Protein AF-A0A0A1VF23-F1 (afdb_monomer_lite)

Foldseek 3Di:
DDPVVLVVLQVVLLVLLLCQLPPPPRADPDLLNLQSLCLQLVLCCVPRVSSSVSSNVRSVVVCVVVVVSHDDNVVSCVVSSHVDSVVSNVSNVVSVVVVD

Sequence (100 aa):
MSASTARDIEQAMLERCLQIATTPGDMPRDQAEANVCRLAGMIVDGRYPEAGKRLSDAAATYFADHPEQQVPSAEVVRRGWIINAPRLRDRLERLLGECC

Radius of gyration: 12.44 Å; chains: 1; bounding box: 28×34×29 Å

Secondary structure (DSSP, 8-state):
--HHHHHHHHHHHHHHHHHHHHSTT----SHHHHHHHHHHHHHHTTT-HHHHHHHHHHHHHHHHH-GGG---HHHHHHTTSSS-HHHHHHHHHHHHHH--

pLDDT: mean 90.56, std 8.74, range [50.94, 96.81]

Structure (mmCIF, N/CA/C/O backbone):
data_AF-A0A0A1VF23-F1
#
_entry.id   AF-A0A0A1VF23-F1
#
loop_
_atom_site.group_PDB
_atom_site.id
_atom_site.type_symbol
_atom_site.label_atom_id
_atom_site.label_alt_id
_atom_site.label_comp_id
_atom_site.label_asym_id
_atom_site.label_entity_id
_atom_site.label_seq_id
_atom_site.pdbx_PDB_ins_code
_atom_site.Cartn_x
_atom_site.Cartn_y
_atom_site.Cartn_z
_atom_site.occupancy
_atom_site.B_iso_or_equiv
_atom_site.auth_seq_id
_atom_site.auth_comp_id
_atom_site.auth_asym_id
_atom_site.auth_atom_id
_atom_site.pdbx_PDB_model_num
ATOM 1 N N . MET A 1 1 ? 0.928 -24.050 -7.695 1.00 50.94 1 MET A N 1
ATOM 2 C CA . MET A 1 1 ? 1.092 -23.184 -6.508 1.00 50.94 1 MET A CA 1
ATOM 3 C C . MET A 1 1 ? -0.257 -23.121 -5.816 1.00 50.94 1 MET A C 1
ATOM 5 O O . MET A 1 1 ? -1.227 -22.724 -6.449 1.00 50.94 1 MET A O 1
ATOM 9 N N . SER A 1 2 ? -0.356 -23.656 -4.603 1.00 51.25 2 SER A N 1
ATOM 10 C CA . SER A 1 2 ? -1.632 -23.839 -3.904 1.00 51.25 2 SER A CA 1
ATOM 11 C C . SER A 1 2 ? -2.189 -22.501 -3.413 1.00 51.25 2 SER A C 1
ATOM 13 O O . SER A 1 2 ? -1.433 -21.582 -3.111 1.00 51.25 2 SER A O 1
ATOM 15 N N . ALA A 1 3 ? -3.512 -22.396 -3.283 1.00 60.69 3 ALA A N 1
ATOM 16 C CA . ALA A 1 3 ? -4.180 -21.183 -2.806 1.00 60.69 3 ALA A CA 1
ATOM 17 C C . ALA A 1 3 ? -3.739 -20.725 -1.396 1.00 60.69 3 ALA A C 1
ATOM 19 O O . ALA A 1 3 ? -4.028 -19.587 -1.036 1.00 60.69 3 ALA A O 1
ATOM 20 N N . SER A 1 4 ? -3.060 -21.572 -0.603 1.00 70.69 4 SER A N 1
ATOM 21 C CA . SER A 1 4 ? -2.490 -21.151 0.687 1.00 70.69 4 SER A CA 1
ATOM 22 C C . SER A 1 4 ? -1.312 -20.200 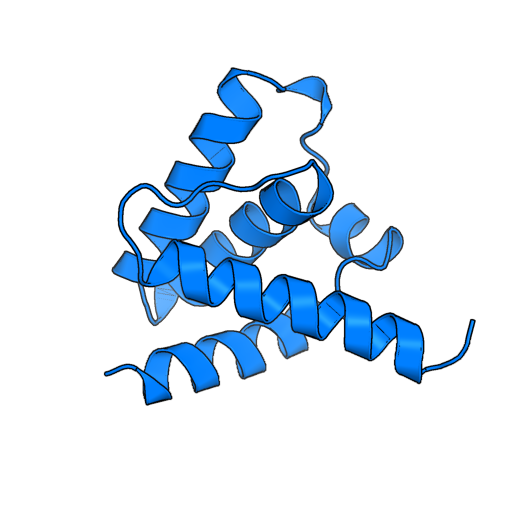0.482 1.00 70.69 4 SER A C 1
ATOM 24 O O . SER A 1 4 ? -1.363 -19.093 0.989 1.00 70.69 4 SER A O 1
ATOM 26 N N . THR A 1 5 ? -0.354 -20.527 -0.391 1.00 82.25 5 THR A N 1
ATOM 27 C CA . THR A 1 5 ? 0.859 -19.718 -0.596 1.00 82.25 5 THR A CA 1
ATOM 28 C C . THR A 1 5 ? 0.547 -18.287 -1.034 1.00 82.25 5 THR A C 1
ATOM 30 O O . THR A 1 5 ? 1.155 -17.346 -0.542 1.00 82.25 5 THR A O 1
ATOM 33 N N . ALA A 1 6 ? -0.430 -18.095 -1.926 1.00 82.69 6 ALA A N 1
ATOM 34 C CA . ALA A 1 6 ? -0.831 -16.753 -2.357 1.00 82.69 6 ALA A CA 1
ATOM 35 C C . ALA A 1 6 ? -1.499 -15.947 -1.228 1.00 82.69 6 ALA A C 1
ATOM 37 O O . ALA A 1 6 ? -1.319 -14.735 -1.142 1.00 82.69 6 ALA A O 1
ATOM 38 N N . ARG A 1 7 ? -2.261 -16.617 -0.353 1.00 86.19 7 ARG A N 1
ATOM 39 C CA . ARG A 1 7 ? -2.858 -15.987 0.832 1.00 86.19 7 ARG A CA 1
ATOM 40 C C . ARG A 1 7 ? -1.801 -15.666 1.883 1.00 86.19 7 ARG A C 1
ATOM 42 O O . ARG A 1 7 ? -1.913 -14.620 2.503 1.00 86.19 7 ARG A O 1
ATOM 49 N N . ASP A 1 8 ? -0.796 -16.521 2.046 1.00 89.00 8 ASP A N 1
ATOM 50 C CA . ASP A 1 8 ? 0.307 -16.322 2.989 1.00 89.00 8 ASP A CA 1
ATOM 51 C C . ASP A 1 8 ? 1.179 -15.127 2.564 1.00 89.00 8 ASP A C 1
ATOM 53 O O . ASP A 1 8 ? 1.498 -14.270 3.383 1.00 89.00 8 ASP A O 1
ATOM 57 N N . ILE A 1 9 ? 1.485 -15.011 1.263 1.00 89.75 9 ILE A N 1
ATOM 58 C CA . ILE A 1 9 ? 2.197 -13.851 0.696 1.00 89.75 9 ILE A CA 1
ATOM 59 C C . ILE A 1 9 ? 1.383 -12.568 0.892 1.00 89.75 9 ILE A C 1
ATOM 61 O O . ILE A 1 9 ? 1.905 -11.578 1.398 1.00 89.75 9 ILE A O 1
ATOM 65 N N . GLU A 1 10 ? 0.096 -12.581 0.531 1.00 91.62 10 GLU A N 1
ATOM 66 C CA . GLU A 1 10 ? -0.782 -11.419 0.713 1.00 91.62 10 GLU A CA 1
ATOM 67 C C . GLU A 1 10 ? -0.891 -11.017 2.192 1.00 91.62 10 GLU A C 1
ATOM 69 O O . GLU A 1 10 ? -0.886 -9.830 2.510 1.00 91.62 10 GLU A O 1
ATOM 74 N N . GLN A 1 11 ? -0.978 -11.993 3.098 1.00 91.62 11 GLN A N 1
ATOM 75 C CA . GLN A 1 11 ? -1.045 -11.758 4.537 1.00 91.62 11 GLN A CA 1
ATOM 76 C C . GLN A 1 11 ? 0.232 -11.080 5.048 1.00 91.62 11 GLN A C 1
ATOM 78 O O . GLN A 1 11 ? 0.135 -10.075 5.747 1.00 91.62 11 GLN A O 1
ATOM 83 N N . ALA A 1 12 ? 1.410 -11.556 4.636 1.00 93.19 12 ALA A N 1
ATOM 84 C CA . ALA A 1 12 ? 2.680 -10.925 4.992 1.00 93.19 12 ALA A CA 1
ATOM 85 C C . ALA A 1 12 ? 2.770 -9.478 4.471 1.00 93.19 12 ALA A C 1
ATOM 87 O O . ALA A 1 12 ? 3.229 -8.582 5.181 1.00 93.19 12 ALA A O 1
ATOM 88 N N . MET A 1 13 ? 2.279 -9.226 3.253 1.00 94.25 13 MET A N 1
ATOM 89 C CA . MET A 1 13 ? 2.235 -7.877 2.680 1.00 94.25 13 MET A CA 1
ATOM 90 C C . MET A 1 13 ? 1.278 -6.953 3.442 1.00 94.25 13 MET A C 1
ATOM 92 O O . MET A 1 13 ? 1.602 -5.788 3.677 1.00 94.25 13 MET A O 1
ATOM 96 N N . LEU A 1 14 ? 0.117 -7.466 3.861 1.00 94.50 14 LEU A N 1
ATOM 97 C CA . LEU A 1 14 ? -0.848 -6.735 4.685 1.00 94.50 14 LEU A CA 1
ATOM 98 C C . LEU A 1 14 ? -0.264 -6.364 6.050 1.00 94.50 14 LEU A C 1
ATOM 100 O O . LEU A 1 14 ? -0.378 -5.212 6.463 1.00 94.50 14 LEU A O 1
ATOM 104 N N . GLU A 1 15 ? 0.379 -7.315 6.726 1.00 94.06 15 GLU A N 1
ATOM 105 C CA . GLU A 1 15 ? 1.024 -7.093 8.024 1.00 94.06 15 GLU A CA 1
ATOM 106 C C . GLU A 1 15 ? 2.134 -6.050 7.920 1.00 94.06 15 GLU A C 1
ATOM 108 O O . GLU A 1 15 ? 2.212 -5.148 8.756 1.00 94.06 15 GLU A O 1
ATOM 113 N N . ARG A 1 16 ? 2.942 -6.102 6.852 1.00 95.06 16 ARG A N 1
ATOM 114 C CA . ARG A 1 16 ? 3.976 -5.090 6.625 1.00 95.06 16 ARG A CA 1
ATOM 115 C C . ARG A 1 16 ? 3.385 -3.707 6.357 1.00 95.06 16 ARG A C 1
ATOM 117 O O . ARG A 1 16 ? 3.866 -2.732 6.930 1.00 95.06 16 ARG A O 1
ATOM 12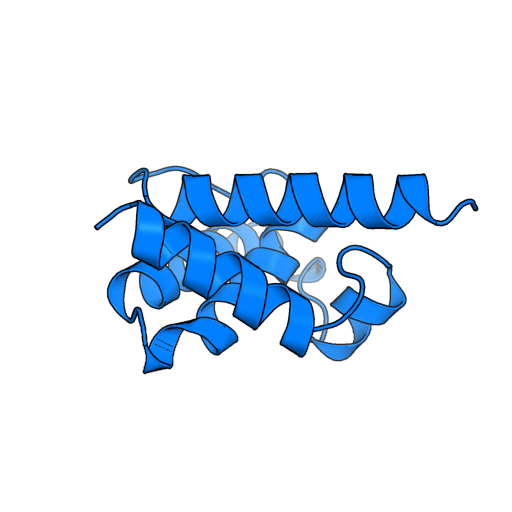4 N N . CYS A 1 17 ? 2.342 -3.611 5.530 1.00 95.06 17 CYS A N 1
ATOM 125 C CA . CYS A 1 17 ? 1.660 -2.338 5.288 1.00 95.06 17 CYS A CA 1
ATOM 126 C C . CYS A 1 17 ? 1.088 -1.763 6.588 1.00 95.06 17 CYS A C 1
ATOM 128 O O . CYS A 1 17 ? 1.256 -0.577 6.856 1.00 95.06 17 CYS A O 1
ATOM 130 N N . LEU A 1 18 ? 0.450 -2.595 7.415 1.00 94.81 18 LEU A N 1
ATOM 131 C CA . LEU A 1 18 ? -0.067 -2.157 8.707 1.00 94.81 18 LEU A CA 1
ATOM 132 C C . LEU A 1 18 ? 1.063 -1.630 9.596 1.00 94.81 18 LEU A C 1
ATOM 134 O O . LEU A 1 18 ? 0.964 -0.516 10.097 1.00 94.81 18 LEU A O 1
ATOM 138 N N . GLN A 1 19 ? 2.158 -2.383 9.714 1.00 95.00 19 GLN A N 1
ATOM 139 C CA . GLN A 1 19 ? 3.310 -1.987 10.517 1.00 95.00 19 GLN A CA 1
ATOM 140 C C . GLN A 1 19 ? 3.885 -0.629 10.080 1.00 95.00 19 GLN A C 1
ATOM 142 O O . GLN A 1 19 ? 4.093 0.238 10.923 1.00 95.00 19 GLN A O 1
ATOM 147 N N . ILE A 1 20 ? 4.094 -0.409 8.779 1.00 95.38 20 ILE A N 1
ATOM 148 C CA . ILE A 1 20 ? 4.595 0.874 8.248 1.00 95.38 20 ILE A CA 1
ATOM 149 C C . ILE A 1 20 ? 3.579 2.006 8.475 1.00 95.38 20 ILE A C 1
ATOM 151 O O . ILE A 1 20 ? 3.951 3.142 8.767 1.00 95.38 20 ILE A O 1
ATOM 155 N N . ALA A 1 21 ? 2.282 1.713 8.366 1.00 93.56 21 ALA A N 1
ATOM 156 C CA . ALA A 1 21 ? 1.231 2.700 8.586 1.00 93.56 21 ALA A CA 1
ATOM 157 C C . ALA A 1 21 ? 1.103 3.134 10.058 1.00 93.56 21 ALA A C 1
ATOM 159 O O . ALA A 1 21 ? 0.690 4.269 10.317 1.00 93.56 21 ALA A O 1
ATOM 160 N N . THR A 1 22 ? 1.443 2.262 11.013 1.00 91.56 22 THR A N 1
ATOM 161 C CA . THR A 1 22 ? 1.290 2.521 12.456 1.00 91.56 22 THR A CA 1
ATOM 162 C C . THR A 1 22 ? 2.591 2.882 13.168 1.00 91.56 22 THR A C 1
ATOM 164 O O . THR A 1 22 ? 2.541 3.531 14.211 1.00 91.56 22 THR A O 1
ATOM 167 N N . THR A 1 23 ? 3.749 2.494 12.630 1.00 91.38 23 THR A N 1
ATOM 168 C CA . THR A 1 23 ? 5.057 2.681 13.271 1.00 91.38 23 THR A CA 1
ATOM 169 C C . THR A 1 23 ? 5.892 3.714 12.510 1.00 91.38 23 THR A C 1
ATOM 171 O O . THR A 1 23 ? 6.328 3.457 11.387 1.00 91.38 23 THR A O 1
ATOM 174 N N . PRO A 1 24 ? 6.165 4.893 13.097 1.00 86.25 24 PRO A N 1
ATOM 175 C CA . PRO A 1 24 ? 7.022 5.893 12.467 1.00 86.25 24 PRO A CA 1
ATOM 176 C C . PRO A 1 24 ? 8.438 5.364 12.196 1.00 86.25 24 PRO A C 1
ATOM 178 O O . PRO A 1 24 ? 9.073 4.798 13.083 1.00 86.25 24 PRO A O 1
ATOM 181 N N . GLY A 1 25 ? 8.948 5.602 10.986 1.00 86.38 25 GLY A N 1
ATOM 182 C CA . GLY A 1 25 ? 10.309 5.225 10.583 1.00 86.38 25 GLY A CA 1
ATOM 183 C C . GLY A 1 25 ? 10.459 3.788 10.076 1.00 86.38 25 GLY A C 1
ATOM 184 O O . GLY A 1 25 ? 11.543 3.427 9.622 1.00 86.38 25 GLY A O 1
ATOM 185 N N . ASP A 1 26 ? 9.396 2.981 10.110 1.00 93.75 26 ASP A N 1
ATOM 186 C CA . ASP A 1 26 ? 9.396 1.673 9.461 1.00 93.75 26 ASP A CA 1
ATOM 187 C C . ASP A 1 26 ? 9.372 1.821 7.929 1.00 93.75 26 ASP A C 1
ATOM 189 O O . ASP A 1 26 ? 8.671 2.667 7.375 1.00 93.75 26 ASP A O 1
ATOM 193 N N . MET A 1 27 ? 10.148 0.977 7.244 1.00 93.75 27 MET A N 1
ATOM 194 C CA . MET A 1 27 ? 10.422 1.091 5.806 1.00 93.75 27 MET A CA 1
ATOM 195 C C . MET A 1 27 ? 10.197 -0.231 5.061 1.00 93.75 27 MET A C 1
ATOM 197 O O . MET A 1 27 ? 10.405 -1.298 5.647 1.00 93.75 27 MET A O 1
ATOM 201 N N . PRO A 1 28 ? 9.806 -0.213 3.774 1.00 94.88 28 PRO A N 1
ATOM 202 C CA . PRO A 1 28 ? 9.813 -1.413 2.947 1.00 94.88 28 PRO A CA 1
ATOM 203 C C . PRO A 1 28 ? 11.205 -2.049 2.890 1.00 94.88 28 PRO A C 1
ATOM 205 O O . PRO A 1 28 ? 12.211 -1.346 2.794 1.00 94.88 28 PRO A O 1
ATOM 208 N N . ARG A 1 29 ? 11.265 -3.379 2.950 1.00 94.31 29 ARG A N 1
ATOM 209 C CA . ARG A 1 29 ? 12.520 -4.148 2.953 1.00 94.31 29 ARG A CA 1
ATOM 210 C C . ARG A 1 29 ? 12.978 -4.532 1.552 1.00 94.31 29 ARG A C 1
ATOM 212 O O . ARG A 1 29 ? 14.167 -4.739 1.328 1.00 94.31 29 ARG A O 1
ATOM 219 N N . ASP A 1 30 ? 12.037 -4.646 0.624 1.00 95.06 30 ASP A N 1
ATOM 220 C CA . ASP A 1 30 ? 12.286 -5.089 -0.739 1.00 95.06 30 ASP A CA 1
ATOM 221 C C . ASP A 1 30 ? 11.350 -4.415 -1.754 1.00 95.06 30 ASP A C 1
ATOM 223 O O . ASP A 1 30 ? 10.420 -3.672 -1.415 1.00 95.06 30 ASP A O 1
ATOM 227 N N . GLN A 1 31 ? 11.597 -4.719 -3.030 1.00 95.56 31 GLN A N 1
ATOM 228 C CA . GLN A 1 31 ? 10.790 -4.270 -4.156 1.00 95.56 31 GLN A CA 1
ATOM 229 C C . GLN A 1 31 ? 9.295 -4.575 -3.983 1.00 95.56 31 GLN A C 1
ATOM 231 O O . GLN A 1 31 ? 8.453 -3.758 -4.373 1.00 95.56 31 GLN A O 1
ATOM 236 N N . ALA A 1 32 ? 8.949 -5.764 -3.489 1.00 94.88 32 ALA A N 1
ATOM 237 C CA . ALA A 1 32 ? 7.566 -6.207 -3.407 1.00 94.88 32 ALA A CA 1
ATOM 238 C C . ALA A 1 32 ? 6.817 -5.375 -2.366 1.00 94.88 32 ALA A C 1
ATOM 240 O O . ALA A 1 32 ? 5.793 -4.769 -2.687 1.00 94.88 32 ALA A O 1
ATOM 241 N N . GLU A 1 33 ? 7.380 -5.252 -1.165 1.00 95.94 33 GLU A N 1
ATOM 242 C CA . GLU A 1 33 ? 6.829 -4.432 -0.091 1.00 95.94 33 GLU A CA 1
ATOM 243 C C . GLU A 1 33 ? 6.686 -2.972 -0.518 1.00 95.94 33 GLU A C 1
ATOM 245 O O . GLU A 1 33 ? 5.631 -2.381 -0.301 1.00 95.94 33 GLU A O 1
ATOM 250 N N . ALA A 1 34 ? 7.692 -2.392 -1.179 1.00 96.81 34 ALA A N 1
ATOM 251 C CA . ALA A 1 34 ? 7.660 -0.986 -1.579 1.00 96.81 34 ALA A CA 1
ATOM 252 C C . ALA A 1 34 ? 6.540 -0.704 -2.589 1.00 96.81 34 ALA A C 1
ATOM 254 O O . ALA A 1 34 ? 5.799 0.276 -2.472 1.00 96.81 34 ALA A O 1
ATOM 255 N N . ASN A 1 35 ? 6.362 -1.595 -3.567 1.00 96.69 35 ASN A N 1
ATOM 256 C CA . ASN A 1 35 ? 5.303 -1.448 -4.560 1.00 96.69 35 ASN A CA 1
ATOM 257 C C . ASN A 1 35 ? 3.910 -1.699 -3.973 1.00 96.69 35 ASN A C 1
ATOM 259 O O . ASN A 1 35 ? 2.964 -1.002 -4.351 1.00 96.69 35 ASN A O 1
ATOM 263 N N . VAL A 1 36 ? 3.775 -2.654 -3.047 1.00 95.94 36 VAL A N 1
ATOM 264 C CA . VAL A 1 36 ? 2.509 -2.870 -2.338 1.00 95.94 36 VAL A CA 1
ATOM 265 C C . VAL A 1 36 ? 2.196 -1.689 -1.423 1.00 95.94 36 VAL A C 1
ATOM 267 O O . VA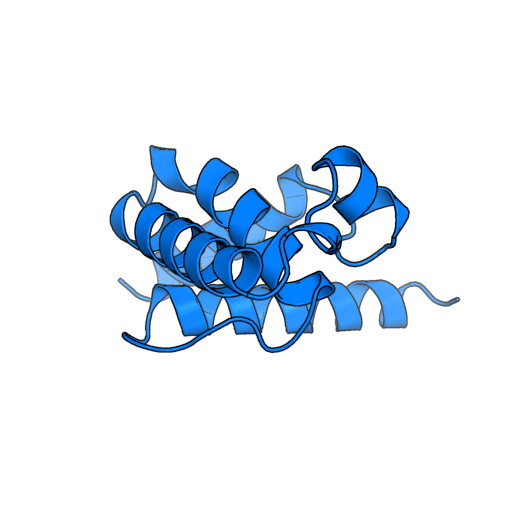L A 1 36 ? 1.064 -1.224 -1.459 1.00 95.94 36 VAL A O 1
ATOM 270 N N . CYS A 1 37 ? 3.170 -1.127 -0.702 1.00 96.19 37 CYS A N 1
ATOM 271 C CA . CYS A 1 37 ? 2.983 0.069 0.128 1.00 96.19 37 CYS A CA 1
ATOM 272 C C . CYS A 1 37 ? 2.528 1.267 -0.709 1.00 96.19 37 CYS A C 1
ATOM 274 O O . CYS A 1 37 ? 1.545 1.917 -0.364 1.00 96.19 37 CYS A O 1
ATOM 276 N N . ARG A 1 38 ? 3.168 1.512 -1.861 1.00 95.81 38 ARG A N 1
ATOM 277 C CA . ARG A 1 38 ? 2.762 2.574 -2.797 1.00 95.81 38 ARG A CA 1
ATOM 278 C C . ARG A 1 38 ? 1.310 2.410 -3.251 1.00 95.81 38 ARG A C 1
ATOM 280 O O . ARG A 1 38 ? 0.558 3.380 -3.293 1.00 95.81 38 ARG A O 1
ATOM 287 N N . LEU A 1 39 ? 0.915 1.186 -3.608 1.00 95.38 39 LEU A N 1
ATOM 288 C CA . LEU A 1 39 ? -0.451 0.883 -4.037 1.00 95.38 39 LEU A CA 1
ATOM 289 C C . LEU A 1 39 ? -1.451 1.003 -2.879 1.00 95.38 39 LEU A C 1
ATOM 291 O O . LEU A 1 39 ? -2.503 1.615 -3.041 1.00 95.38 39 LEU A O 1
ATOM 295 N N . ALA A 1 40 ? -1.120 0.437 -1.721 1.00 95.25 40 ALA A N 1
ATOM 296 C CA . ALA A 1 40 ? -1.924 0.487 -0.509 1.00 95.25 40 ALA A CA 1
ATOM 297 C C . ALA A 1 40 ? -2.169 1.934 -0.072 1.00 95.25 40 ALA A C 1
ATOM 299 O O . ALA A 1 40 ? -3.314 2.291 0.190 1.00 95.25 40 ALA A O 1
ATOM 300 N N . GLY A 1 41 ? -1.130 2.774 -0.103 1.00 94.81 41 GLY A N 1
ATOM 301 C CA . GLY A 1 41 ? -1.210 4.200 0.190 1.00 94.81 41 GLY A CA 1
ATOM 302 C C . GLY A 1 41 ? -2.272 4.898 -0.654 1.00 94.81 41 GLY A C 1
ATOM 303 O O . GLY A 1 41 ? -3.219 5.446 -0.104 1.00 94.81 41 GLY A O 1
ATOM 304 N N . MET A 1 42 ? -2.199 4.758 -1.983 1.00 93.12 42 MET A N 1
ATOM 305 C CA . MET A 1 42 ? -3.197 5.312 -2.916 1.00 93.12 42 MET A CA 1
ATOM 306 C C . MET A 1 42 ? -4.620 4.792 -2.666 1.00 93.12 42 MET A C 1
ATOM 308 O O . MET A 1 42 ? -5.602 5.478 -2.941 1.00 93.12 42 MET A O 1
ATOM 312 N N . ILE A 1 43 ? -4.743 3.548 -2.206 1.00 92.81 43 ILE A N 1
ATOM 313 C CA . ILE A 1 43 ? -6.024 2.870 -2.023 1.00 92.81 43 ILE A CA 1
ATOM 314 C C . ILE A 1 43 ? -6.744 3.336 -0.757 1.00 92.81 43 ILE A C 1
ATOM 316 O O . ILE A 1 43 ? -7.974 3.443 -0.807 1.00 92.81 43 ILE A O 1
ATOM 320 N N . VAL A 1 44 ? -6.008 3.560 0.339 1.00 92.25 44 VAL A N 1
ATOM 321 C CA . VAL A 1 44 ? -6.567 3.891 1.663 1.00 92.25 44 VAL A CA 1
ATOM 322 C C . VAL A 1 44 ? -6.543 5.382 1.983 1.00 92.25 44 VAL A C 1
ATOM 324 O O . VAL A 1 44 ? -7.227 5.786 2.917 1.00 92.25 44 VAL A O 1
ATOM 327 N N . ASP A 1 45 ? -5.828 6.199 1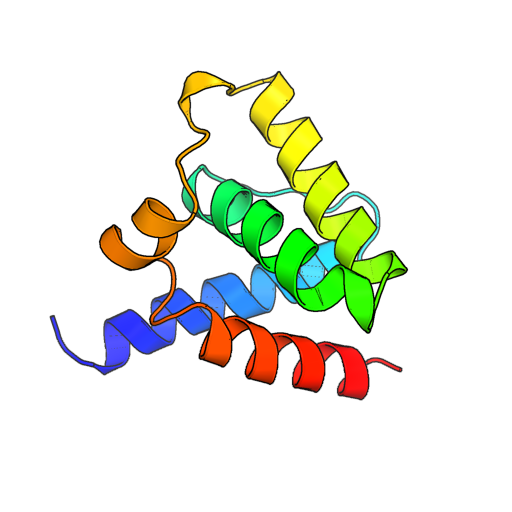.202 1.00 89.94 45 ASP A N 1
ATOM 328 C CA . ASP A 1 45 ? -5.696 7.652 1.403 1.00 89.94 45 ASP A CA 1
ATOM 329 C C . ASP A 1 45 ? -7.044 8.364 1.611 1.00 89.94 45 ASP A C 1
ATOM 331 O O . ASP A 1 45 ? -7.177 9.225 2.475 1.00 89.94 45 ASP A O 1
ATOM 335 N N . GLY A 1 46 ? -8.092 7.939 0.896 1.00 90.06 46 GLY A N 1
ATOM 336 C CA . GLY A 1 46 ? -9.421 8.542 1.020 1.00 90.06 46 GLY A CA 1
ATOM 337 C C . GLY A 1 46 ? -10.093 8.352 2.387 1.00 90.06 46 GLY A C 1
ATOM 338 O O . GLY A 1 46 ? -10.853 9.219 2.809 1.00 90.06 46 GLY A O 1
ATOM 339 N N . ARG A 1 47 ? -9.842 7.233 3.081 1.00 90.88 47 ARG A N 1
ATOM 340 C CA . ARG A 1 47 ? -10.486 6.904 4.370 1.00 90.88 47 ARG A CA 1
ATOM 341 C C . ARG A 1 47 ? -9.537 7.031 5.561 1.00 90.88 47 ARG A C 1
ATOM 343 O O . ARG A 1 47 ? -9.973 7.373 6.655 1.00 90.88 47 ARG A O 1
ATOM 350 N N . TYR A 1 48 ? -8.254 6.779 5.335 1.00 93.06 48 TYR A N 1
ATOM 351 C CA . TYR A 1 48 ? -7.186 6.815 6.327 1.00 93.06 48 TYR A CA 1
ATOM 352 C C . TYR A 1 48 ? -6.008 7.638 5.775 1.00 93.06 48 TYR A C 1
ATOM 354 O O . TYR A 1 48 ? -4.959 7.069 5.466 1.00 93.06 48 TYR A O 1
ATOM 362 N N . PRO A 1 49 ? -6.153 8.970 5.638 1.00 92.12 49 PRO A N 1
ATOM 363 C CA . PRO A 1 49 ? -5.167 9.817 4.958 1.00 92.12 49 PRO A CA 1
ATOM 364 C C . PRO A 1 49 ? -3.789 9.795 5.628 1.00 92.12 49 PRO A C 1
ATOM 366 O O . PRO A 1 49 ? -2.766 9.790 4.951 1.00 92.12 49 PRO A O 1
ATOM 369 N N . GLU A 1 50 ? -3.720 9.708 6.961 1.00 92.62 50 GLU A N 1
ATOM 370 C CA . GLU A 1 50 ? -2.425 9.602 7.643 1.00 92.62 50 GLU A CA 1
ATOM 371 C C . GLU A 1 50 ? -1.701 8.285 7.337 1.00 92.62 50 GLU A C 1
ATOM 373 O O . GLU A 1 50 ? -0.501 8.283 7.062 1.00 92.62 50 GLU A O 1
ATOM 378 N N . ALA A 1 51 ? -2.426 7.163 7.368 1.00 93.31 51 ALA A N 1
ATOM 379 C CA . ALA A 1 51 ? -1.878 5.853 7.028 1.00 93.31 51 ALA A CA 1
ATOM 380 C C . ALA A 1 51 ? -1.468 5.802 5.549 1.00 93.31 51 ALA A C 1
ATOM 382 O O . ALA A 1 51 ? -0.378 5.333 5.220 1.00 93.31 51 ALA A O 1
ATOM 383 N N . GLY A 1 52 ? -2.315 6.345 4.667 1.00 94.75 52 GLY A N 1
ATOM 384 C CA . GLY A 1 52 ? -2.054 6.448 3.234 1.00 94.75 52 GLY A CA 1
ATOM 385 C C . GLY A 1 52 ? -0.792 7.252 2.930 1.00 94.75 52 GLY A C 1
ATOM 386 O O . GLY A 1 52 ? 0.065 6.803 2.159 1.00 94.75 52 GLY A O 1
ATOM 387 N N . LYS A 1 53 ? -0.623 8.393 3.607 1.00 94.81 53 LYS A N 1
ATOM 388 C CA . LYS A 1 53 ? 0.580 9.219 3.522 1.00 94.81 53 LYS A CA 1
ATOM 389 C C . LYS A 1 53 ? 1.822 8.486 4.024 1.00 94.81 53 LYS A C 1
ATOM 391 O O . LYS A 1 53 ? 2.812 8.463 3.305 1.00 94.81 53 LYS A O 1
ATOM 396 N N . ARG A 1 54 ? 1.775 7.839 5.196 1.00 95.19 54 ARG A N 1
ATOM 397 C CA . ARG A 1 54 ? 2.925 7.084 5.738 1.00 95.19 54 ARG A CA 1
ATOM 398 C C . ARG A 1 54 ? 3.387 5.981 4.784 1.00 95.19 54 ARG A C 1
ATOM 400 O O . ARG A 1 54 ? 4.576 5.881 4.503 1.00 95.19 54 ARG A O 1
ATOM 407 N N . LEU A 1 55 ? 2.451 5.212 4.228 1.00 95.81 55 LEU A N 1
ATOM 408 C CA . LEU A 1 55 ? 2.746 4.174 3.235 1.00 95.81 55 LEU A CA 1
ATOM 409 C C . LEU A 1 55 ? 3.371 4.740 1.956 1.00 95.81 55 LEU A C 1
ATOM 411 O O . LEU A 1 55 ? 4.326 4.172 1.424 1.00 95.81 55 LEU A O 1
ATOM 415 N N . SER A 1 56 ? 2.831 5.855 1.464 1.00 95.12 56 SER A N 1
ATOM 416 C CA . SER A 1 56 ? 3.312 6.502 0.241 1.00 95.12 56 SER A CA 1
ATOM 417 C C . SER A 1 56 ? 4.696 7.119 0.431 1.00 95.12 56 SER A C 1
ATOM 419 O O . SER A 1 56 ? 5.559 6.927 -0.422 1.00 95.12 56 SER A O 1
ATOM 421 N N . ASP A 1 57 ? 4.921 7.803 1.554 1.00 95.50 57 ASP A N 1
ATOM 422 C CA . ASP A 1 57 ? 6.199 8.429 1.895 1.00 95.50 57 ASP A CA 1
ATOM 423 C C . ASP A 1 57 ? 7.284 7.351 2.094 1.00 95.50 57 ASP A C 1
ATOM 425 O O . ASP A 1 57 ? 8.364 7.457 1.518 1.00 95.50 57 ASP A O 1
ATOM 429 N N . ALA A 1 58 ? 6.976 6.256 2.799 1.00 95.94 58 ALA A N 1
ATOM 430 C CA . ALA A 1 58 ? 7.911 5.145 2.989 1.00 95.94 58 ALA A CA 1
ATOM 431 C C . ALA A 1 58 ? 8.270 4.445 1.663 1.00 95.94 58 ALA A C 1
ATOM 433 O O . ALA A 1 58 ? 9.431 4.122 1.410 1.00 95.94 58 ALA A O 1
ATOM 434 N N . ALA A 1 59 ? 7.295 4.249 0.770 1.00 95.94 59 ALA A N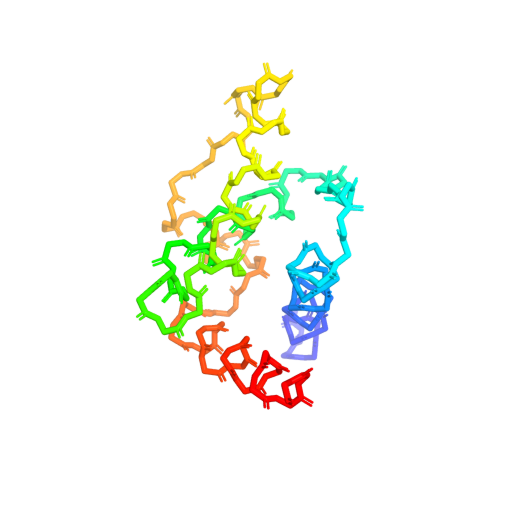 1
ATOM 435 C CA . ALA A 1 59 ? 7.570 3.733 -0.568 1.00 95.94 59 ALA A CA 1
ATOM 436 C C . ALA A 1 59 ? 8.419 4.710 -1.398 1.00 95.94 59 ALA A C 1
ATOM 438 O O . ALA A 1 59 ? 9.355 4.288 -2.073 1.00 95.94 59 ALA A O 1
ATOM 439 N N . ALA A 1 60 ? 8.121 6.011 -1.340 1.00 95.25 60 ALA A N 1
ATOM 440 C CA . ALA A 1 60 ? 8.872 7.035 -2.059 1.00 95.25 60 ALA A CA 1
ATOM 441 C C . ALA A 1 60 ? 10.334 7.104 -1.597 1.00 95.25 60 ALA A C 1
ATOM 443 O O . ALA A 1 60 ? 11.228 7.180 -2.436 1.00 95.25 60 ALA A O 1
ATOM 444 N N . THR A 1 61 ? 10.587 7.011 -0.290 1.00 96.00 61 THR A N 1
ATOM 445 C CA . THR A 1 61 ? 11.949 6.947 0.249 1.00 96.00 61 THR A CA 1
ATOM 446 C C . THR A 1 61 ? 12.683 5.695 -0.238 1.00 96.00 61 THR A C 1
ATOM 448 O O . THR A 1 61 ? 13.820 5.815 -0.674 1.00 96.00 61 THR A O 1
ATOM 451 N N . TYR A 1 62 ? 12.039 4.522 -0.271 1.00 96.19 62 TYR A N 1
ATOM 452 C CA . TYR A 1 62 ? 12.661 3.309 -0.825 1.00 96.19 62 TYR A CA 1
ATOM 453 C C . TYR A 1 62 ? 13.027 3.466 -2.312 1.00 96.19 62 TYR A C 1
ATOM 455 O O . TYR A 1 62 ? 14.121 3.104 -2.741 1.00 96.19 62 TYR A O 1
ATOM 463 N N . PHE A 1 63 ? 12.125 4.036 -3.117 1.00 96.25 63 PHE A N 1
ATOM 464 C CA . PHE A 1 63 ? 12.364 4.233 -4.550 1.00 96.25 63 PHE A CA 1
ATOM 465 C C . PHE A 1 63 ? 13.328 5.378 -4.871 1.00 96.25 63 PHE A C 1
ATOM 467 O O . PHE A 1 63 ? 13.810 5.441 -5.999 1.00 96.25 63 PHE A O 1
ATOM 474 N N . ALA A 1 64 ? 13.646 6.258 -3.918 1.00 95.94 64 ALA A N 1
ATOM 475 C CA . ALA A 1 64 ? 14.715 7.236 -4.100 1.00 95.94 64 ALA A CA 1
ATOM 476 C C . ALA A 1 64 ? 16.080 6.543 -4.265 1.00 95.94 64 ALA A C 1
ATOM 478 O O . ALA A 1 64 ? 16.875 6.961 -5.105 1.00 95.94 64 ALA A O 1
ATOM 479 N N . ASP A 1 65 ? 16.301 5.452 -3.525 1.00 95.38 65 ASP A N 1
ATOM 480 C CA . ASP A 1 65 ? 17.516 4.634 -3.604 1.00 95.38 65 ASP A CA 1
ATOM 481 C C . ASP A 1 65 ? 17.423 3.537 -4.684 1.00 95.38 65 ASP A C 1
ATOM 483 O O . ASP A 1 65 ? 18.444 3.094 -5.214 1.00 95.38 65 ASP A O 1
ATOM 487 N N . HIS A 1 66 ? 16.203 3.112 -5.037 1.00 93.75 66 HIS A N 1
ATOM 488 C CA . HIS A 1 66 ? 15.934 2.007 -5.969 1.00 93.75 66 HIS A CA 1
ATOM 489 C C . HIS A 1 66 ? 14.880 2.343 -7.046 1.00 93.75 66 HIS A C 1
ATOM 491 O O . HIS A 1 66 ? 13.847 1.664 -7.139 1.00 93.75 66 HIS A O 1
ATOM 497 N N . PRO A 1 67 ? 15.083 3.380 -7.878 1.00 92.12 67 PRO A N 1
ATOM 498 C CA . PRO A 1 67 ? 14.056 3.864 -8.805 1.00 92.12 67 PRO A CA 1
ATOM 499 C C . PRO A 1 67 ? 13.638 2.824 -9.858 1.00 92.12 67 PRO A C 1
ATOM 501 O O . PRO A 1 67 ? 12.474 2.768 -10.256 1.00 92.12 67 PRO A O 1
ATOM 504 N N . GLU A 1 68 ? 14.552 1.952 -10.286 1.00 94.69 68 GLU A N 1
ATOM 505 C CA . GLU A 1 68 ? 14.308 0.887 -11.267 1.00 94.69 68 GLU A CA 1
ATOM 506 C C . GLU A 1 68 ? 13.388 -0.228 -10.751 1.00 94.69 68 GLU A C 1
ATOM 508 O O . GLU A 1 68 ? 12.855 -1.021 -11.532 1.00 94.69 68 GLU A O 1
ATOM 513 N N . GLN A 1 69 ? 13.191 -0.303 -9.434 1.00 94.25 69 GLN A N 1
ATOM 514 C CA . GLN A 1 69 ? 12.363 -1.325 -8.806 1.00 94.25 69 GLN A CA 1
ATOM 515 C C . GLN A 1 69 ? 10.884 -0.933 -8.749 1.00 94.25 69 GLN A C 1
ATOM 517 O O . GLN A 1 69 ? 10.033 -1.776 -8.442 1.00 94.25 69 GLN A O 1
ATOM 522 N N . GLN A 1 70 ? 10.543 0.312 -9.071 1.00 94.50 70 GLN A N 1
ATOM 523 C CA . GLN A 1 70 ? 9.157 0.749 -9.132 1.00 94.50 70 GLN A CA 1
ATOM 524 C C . GLN A 1 70 ? 8.452 0.136 -10.347 1.00 94.50 70 GLN A C 1
ATOM 526 O O . GLN A 1 70 ? 8.881 0.292 -11.489 1.00 94.50 70 GLN A O 1
ATOM 531 N N . VAL A 1 71 ? 7.323 -0.537 -10.114 1.00 93.81 71 VAL A N 1
ATOM 532 C CA . VAL A 1 71 ? 6.514 -1.141 -11.180 1.00 93.81 71 VAL A CA 1
ATOM 533 C C . VAL A 1 71 ? 5.112 -0.532 -11.243 1.00 93.81 71 VAL A C 1
ATOM 535 O O . VAL A 1 71 ? 4.605 -0.011 -10.240 1.00 93.81 71 VAL A O 1
ATOM 538 N N . PRO A 1 72 ? 4.435 -0.599 -12.406 1.00 91.56 72 PRO A N 1
ATOM 539 C CA . PRO A 1 72 ? 3.036 -0.204 -12.522 1.00 91.56 72 PRO A CA 1
ATOM 540 C C . PRO A 1 72 ? 2.137 -0.999 -11.570 1.00 91.56 72 PRO A C 1
ATOM 542 O O . PRO A 1 72 ? 2.365 -2.178 -11.320 1.00 91.56 72 PRO A O 1
ATOM 545 N N . SER A 1 73 ? 1.047 -0.396 -11.093 1.00 85.75 73 SER A N 1
ATOM 546 C CA . SER A 1 73 ? 0.145 -1.045 -10.126 1.00 85.75 73 SER A CA 1
ATOM 547 C C . SER A 1 73 ? -0.469 -2.356 -10.642 1.00 85.75 73 SER A C 1
ATOM 549 O O . SER A 1 73 ? -0.698 -3.279 -9.867 1.00 85.75 73 SER A O 1
ATOM 551 N N . ALA A 1 74 ? -0.687 -2.475 -11.957 1.00 86.94 74 ALA A N 1
ATOM 552 C CA . ALA A 1 74 ? -1.155 -3.718 -12.578 1.00 86.94 74 ALA A CA 1
ATOM 553 C C . ALA A 1 74 ? -0.148 -4.874 -12.425 1.00 86.94 74 ALA A C 1
ATOM 555 O O . ALA A 1 74 ? -0.538 -6.039 -12.361 1.00 86.94 74 ALA A O 1
ATOM 556 N N . GLU A 1 75 ? 1.141 -4.552 -12.339 1.00 92.06 75 GLU A N 1
ATOM 557 C CA . GLU A 1 75 ? 2.214 -5.530 -12.211 1.00 92.06 75 GLU A CA 1
ATOM 558 C C . GLU A 1 75 ? 2.305 -6.102 -10.788 1.00 92.06 75 GLU A C 1
ATOM 560 O O . GLU A 1 75 ? 2.659 -7.263 -10.619 1.00 92.06 75 GLU A O 1
ATOM 565 N N . VAL A 1 76 ? 1.875 -5.347 -9.771 1.00 90.69 76 VAL A N 1
ATOM 566 C CA . VAL A 1 76 ? 1.798 -5.805 -8.367 1.00 90.69 76 VAL A CA 1
ATOM 567 C C . VAL A 1 76 ? 0.887 -7.030 -8.225 1.00 90.69 76 VAL A C 1
ATOM 569 O O . VAL A 1 76 ? 1.207 -7.972 -7.501 1.00 90.69 76 VAL A O 1
ATOM 572 N N . VAL A 1 77 ? -0.227 -7.048 -8.965 1.00 90.56 77 VAL A N 1
ATOM 573 C CA . VAL A 1 77 ? -1.156 -8.189 -9.009 1.00 90.56 77 VAL A CA 1
ATOM 574 C C . VAL A 1 77 ? -0.588 -9.321 -9.865 1.00 90.56 77 VAL A C 1
ATOM 576 O O . VAL A 1 77 ? -0.626 -10.479 -9.461 1.00 90.56 77 VAL A O 1
ATOM 579 N N . ARG A 1 78 ? -0.021 -9.006 -11.040 1.00 89.50 78 ARG A N 1
ATOM 580 C CA . ARG A 1 78 ? 0.545 -10.020 -11.951 1.00 89.50 78 ARG A CA 1
ATOM 581 C C . ARG A 1 78 ? 1.708 -10.793 -11.338 1.00 89.50 78 ARG A C 1
ATOM 583 O O . ARG A 1 78 ? 1.828 -11.988 -11.583 1.00 89.50 78 ARG A O 1
ATOM 590 N N . ARG A 1 79 ? 2.529 -10.130 -10.523 1.00 89.12 79 ARG A N 1
ATOM 591 C CA . ARG A 1 79 ? 3.641 -10.746 -9.785 1.00 89.12 79 ARG A CA 1
ATOM 592 C C . ARG A 1 79 ? 3.194 -11.557 -8.570 1.00 89.12 79 ARG A C 1
ATOM 594 O O . ARG A 1 79 ? 4.017 -12.238 -7.969 1.00 89.12 79 ARG A O 1
ATOM 601 N N . GLY A 1 80 ? 1.907 -11.510 -8.218 1.00 90.69 80 GLY A N 1
ATOM 602 C CA . GLY A 1 80 ? 1.333 -12.298 -7.130 1.00 90.69 80 GLY A CA 1
ATOM 603 C C . GLY A 1 80 ? 1.687 -11.798 -5.729 1.00 90.69 80 GLY A C 1
ATOM 604 O O . GLY A 1 80 ? 1.518 -12.548 -4.773 1.00 90.69 80 GLY A O 1
ATOM 605 N N . TRP A 1 81 ? 2.162 -10.555 -5.588 1.00 92.06 81 TRP A N 1
ATOM 606 C CA . TRP A 1 81 ? 2.404 -9.941 -4.273 1.00 92.06 81 TRP A CA 1
ATOM 607 C C . TRP A 1 81 ? 1.094 -9.667 -3.529 1.00 92.06 81 TRP A C 1
ATOM 609 O O . TRP A 1 81 ? 1.045 -9.702 -2.305 1.00 92.06 81 TRP A O 1
ATOM 619 N N . ILE A 1 82 ? 0.016 -9.443 -4.281 1.00 91.94 82 ILE A N 1
ATOM 620 C CA . ILE A 1 82 ? -1.354 -9.375 -3.772 1.00 91.94 82 ILE A CA 1
ATOM 621 C C . ILE A 1 82 ? -2.272 -10.191 -4.677 1.00 91.94 82 ILE A C 1
ATOM 623 O O . ILE A 1 82 ? -2.000 -10.346 -5.869 1.00 91.94 82 ILE A O 1
ATOM 627 N N . ILE A 1 83 ? -3.399 -10.656 -4.138 1.00 91.19 83 ILE A N 1
ATOM 628 C CA . ILE A 1 83 ? -4.393 -11.381 -4.937 1.00 91.19 83 ILE A CA 1
ATOM 629 C C . ILE A 1 83 ? -5.150 -10.407 -5.846 1.00 91.19 83 ILE A C 1
ATOM 631 O O . ILE A 1 83 ? -5.327 -10.674 -7.032 1.00 91.19 83 ILE A O 1
ATOM 635 N N . ASN A 1 84 ? -5.618 -9.283 -5.294 1.00 90.50 84 ASN A N 1
ATOM 636 C CA . ASN A 1 84 ? -6.193 -8.168 -6.047 1.00 90.50 84 ASN A CA 1
ATOM 637 C C . ASN A 1 84 ? -6.287 -6.896 -5.182 1.00 90.50 84 ASN A C 1
ATOM 639 O O . ASN A 1 84 ? -6.251 -6.954 -3.954 1.00 90.50 84 ASN A O 1
ATOM 643 N N . ALA A 1 85 ? -6.432 -5.741 -5.837 1.00 88.25 85 ALA A N 1
ATOM 644 C CA . ALA A 1 85 ? -6.490 -4.443 -5.164 1.00 88.25 85 ALA A CA 1
ATOM 645 C C . ALA A 1 85 ? -7.739 -4.233 -4.275 1.00 88.25 85 ALA A C 1
ATOM 647 O O . ALA A 1 85 ? -7.564 -3.747 -3.158 1.00 88.25 85 ALA A O 1
ATOM 648 N N . PRO A 1 86 ? -8.974 -4.603 -4.686 1.00 90.44 86 PRO A N 1
ATOM 649 C CA . PRO A 1 86 ? -10.148 -4.464 -3.815 1.00 90.44 86 PRO A CA 1
ATOM 650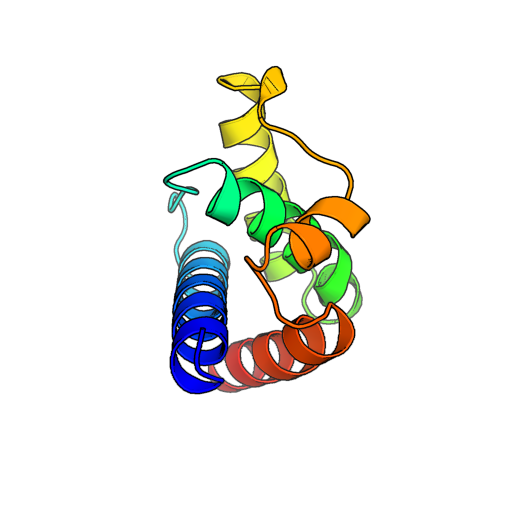 C C . PRO A 1 86 ? -10.013 -5.230 -2.497 1.00 90.44 86 PRO A C 1
ATOM 652 O O . PRO A 1 86 ? -10.286 -4.700 -1.430 1.00 90.44 86 PRO A O 1
ATOM 655 N N . ARG A 1 87 ? -9.497 -6.457 -2.548 1.00 91.56 87 ARG A N 1
ATOM 656 C CA . ARG A 1 87 ? -9.278 -7.279 -1.360 1.00 91.56 87 ARG A CA 1
ATOM 657 C C . ARG A 1 87 ? -8.204 -6.705 -0.440 1.00 91.56 87 ARG A C 1
ATOM 659 O O . ARG A 1 87 ? -8.370 -6.761 0.777 1.00 91.56 87 ARG A O 1
ATOM 666 N N . LEU A 1 88 ? -7.121 -6.173 -1.012 1.00 91.25 88 LEU A N 1
ATOM 667 C CA . LEU A 1 88 ? -6.095 -5.460 -0.252 1.00 91.25 88 LEU A CA 1
ATOM 668 C C . LEU A 1 88 ? -6.716 -4.270 0.492 1.00 91.25 88 LEU A C 1
ATOM 670 O O . LEU A 1 88 ? -6.480 -4.133 1.688 1.00 91.25 88 LEU A O 1
ATOM 674 N N . ARG A 1 89 ? -7.554 -3.472 -0.193 1.00 91.12 89 ARG A N 1
ATOM 675 C CA . ARG A 1 89 ? -8.307 -2.361 0.411 1.00 91.12 89 ARG A CA 1
ATOM 676 C C . ARG A 1 89 ? -9.127 -2.838 1.598 1.00 91.12 89 ARG A C 1
ATOM 678 O O . ARG A 1 89 ? -8.885 -2.389 2.710 1.00 91.12 89 ARG A O 1
ATOM 685 N N . ASP A 1 90 ? -10.059 -3.762 1.366 1.00 93.06 90 ASP A N 1
ATOM 686 C CA . ASP A 1 90 ? -11.028 -4.187 2.380 1.00 93.06 90 ASP A CA 1
ATOM 687 C C . ASP A 1 90 ? -10.330 -4.717 3.637 1.00 93.06 90 ASP A C 1
ATOM 689 O O . ASP A 1 90 ? -10.755 -4.465 4.765 1.00 93.06 90 ASP A O 1
ATOM 693 N N . ARG A 1 91 ? -9.229 -5.456 3.455 1.00 93.56 91 ARG A N 1
ATOM 694 C CA . ARG A 1 91 ? -8.458 -5.993 4.577 1.00 93.56 91 ARG A CA 1
ATOM 695 C C . ARG A 1 91 ? -7.650 -4.934 5.301 1.00 93.56 91 ARG A C 1
ATOM 697 O O . ARG A 1 91 ? -7.649 -4.951 6.528 1.00 93.56 91 ARG A O 1
ATOM 704 N N . LEU A 1 92 ? -6.980 -4.046 4.574 1.00 91.94 92 LEU A N 1
ATOM 705 C CA . LEU A 1 92 ? -6.163 -3.009 5.187 1.00 91.94 92 LEU A CA 1
ATOM 706 C C . LEU A 1 92 ? -7.030 -1.969 5.905 1.00 91.94 92 LEU A C 1
ATOM 708 O O . LEU A 1 92 ? -6.712 -1.604 7.028 1.00 91.94 92 LEU A O 1
ATOM 712 N N . GLU A 1 93 ? -8.160 -1.563 5.320 1.00 92.75 93 GLU A N 1
ATOM 713 C CA . GLU A 1 93 ? -9.132 -0.685 5.983 1.00 92.75 93 GLU A CA 1
ATOM 714 C C . GLU A 1 93 ? -9.675 -1.311 7.268 1.00 92.75 93 GLU A C 1
ATOM 716 O O . GLU A 1 93 ? -9.762 -0.637 8.291 1.00 92.75 93 GLU A O 1
ATOM 721 N N . ARG A 1 94 ? -10.004 -2.610 7.243 1.00 92.81 94 ARG A N 1
ATOM 722 C CA . ARG A 1 94 ? -10.457 -3.317 8.444 1.00 92.81 94 ARG A CA 1
ATOM 723 C C . ARG A 1 94 ? -9.388 -3.320 9.538 1.00 92.81 94 ARG A C 1
ATOM 725 O O . ARG A 1 94 ? -9.709 -2.997 10.672 1.00 92.81 94 ARG A O 1
ATOM 732 N N . LEU A 1 95 ? -8.137 -3.634 9.197 1.00 91.44 95 LEU A N 1
ATOM 733 C CA . LEU A 1 95 ? -7.027 -3.642 10.157 1.00 91.44 95 LEU A CA 1
ATOM 734 C C . LEU A 1 95 ? -6.744 -2.243 10.725 1.00 91.44 95 LEU A C 1
ATOM 736 O O . LEU A 1 95 ? -6.582 -2.094 11.928 1.00 91.44 95 LEU A O 1
ATOM 740 N N . LEU A 1 96 ? -6.739 -1.209 9.880 1.00 89.81 96 LEU A N 1
ATOM 741 C CA . LEU A 1 96 ? -6.546 0.176 10.321 1.00 89.81 96 LEU A CA 1
ATOM 742 C C . LEU A 1 96 ? -7.694 0.657 11.215 1.00 89.81 96 LEU A C 1
ATOM 744 O O . LEU A 1 96 ? -7.452 1.369 12.182 1.00 89.81 96 LEU A O 1
ATOM 748 N N . GLY A 1 97 ? -8.931 0.248 10.920 1.00 87.12 97 GLY A N 1
ATOM 749 C CA . GLY A 1 97 ? -10.090 0.527 11.765 1.00 87.12 97 GLY A CA 1
ATOM 750 C C . GLY A 1 97 ? -10.087 -0.216 13.103 1.00 87.12 97 GLY A C 1
ATOM 751 O O . GLY A 1 97 ? -10.701 0.267 14.043 1.00 87.12 97 GLY A O 1
ATOM 752 N N . GLU A 1 98 ? -9.403 -1.359 13.204 1.00 84.19 98 GLU A N 1
ATOM 753 C CA . GLU A 1 98 ? -9.199 -2.097 14.461 1.00 84.19 98 GLU A CA 1
ATOM 754 C C . GLU A 1 98 ? -8.080 -1.474 15.331 1.00 84.19 98 GLU A C 1
ATOM 756 O O . GLU A 1 98 ? -8.008 -1.756 16.525 1.00 84.19 98 GLU A O 1
ATOM 761 N N . CYS A 1 99 ? -7.210 -0.630 14.757 1.00 65.94 99 CYS A N 1
ATOM 762 C CA . CYS A 1 99 ? -6.124 0.059 15.468 1.00 65.94 99 CYS A CA 1
ATOM 763 C C . CYS A 1 99 ? -6.501 1.441 16.040 1.00 65.94 99 CYS A C 1
ATOM 765 O O . CYS A 1 99 ? -5.687 2.022 16.762 1.00 65.94 99 CYS A O 1
ATOM 767 N N . CYS A 1 100 ? -7.677 1.980 15.700 1.00 54.41 100 CYS A N 1
ATOM 768 C CA . CYS A 1 100 ? -8.224 3.234 16.239 1.00 54.41 100 CYS A CA 1
ATOM 769 C C . CYS A 1 100 ? -9.193 2.959 17.393 1.00 54.41 100 CYS A C 1
ATOM 771 O O . CYS A 1 100 ? -9.147 3.731 18.376 1.00 54.41 100 CYS A O 1
#